Protein AF-A0AAD6D7C3-F1 (afdb_monomer)

Foldseek 3Di:
DPDVVVVVLVVQLVVLVVQLVVLVVVLVVVLVVLVVVLVVQVVVCVPDPVPDDPLSNLVSVVVNLVSLLVSLVSNQVSQVSSCVSPNDPPVPHSCNVCVVVNCVSVPVVSVCVSVCVVVVVVVVVVVVVVVVVVVPPD

Mean predicted aligned error: 12.52 Å

Sequence (138 aa):
MNGIEHIVRELGRQRARNAYYRDCYALFKLLQDLTEQTSHELQSIYTSDGSRPAYAVHRIVWKLQNQVSSLIEQACEAQATCEELCPVDRIFSAREVLEPIRRLYSDANTAALGRHAIRDKTDQVEARLIKASKSGRG

Structure (mmCIF, N/CA/C/O backbone):
data_AF-A0AAD6D7C3-F1
#
_entry.id   AF-A0AAD6D7C3-F1
#
loop_
_atom_site.group_PDB
_atom_site.id
_atom_site.type_symbol
_atom_site.label_atom_id
_atom_site.label_alt_id
_atom_site.label_comp_id
_atom_site.label_asym_id
_atom_site.label_entity_id
_atom_site.labe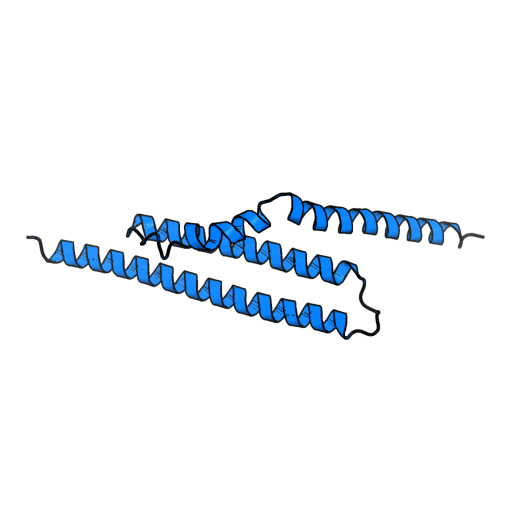l_seq_id
_atom_site.pdbx_PDB_ins_code
_atom_site.Cartn_x
_atom_site.Cartn_y
_atom_site.Cartn_z
_atom_site.occupancy
_atom_site.B_iso_or_equiv
_atom_site.auth_seq_id
_atom_site.auth_comp_id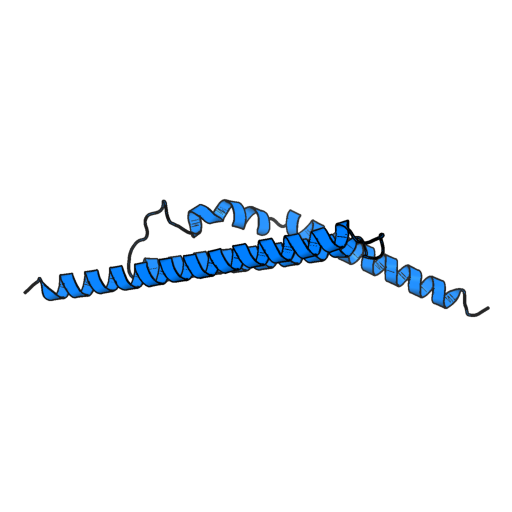
_atom_site.auth_asym_id
_atom_site.auth_atom_id
_atom_site.pdbx_PDB_model_num
ATOM 1 N N . MET A 1 1 ? -25.577 -3.955 37.994 1.00 53.00 1 MET A N 1
ATOM 2 C CA . MET A 1 1 ? -25.414 -4.402 36.591 1.00 53.00 1 MET A CA 1
ATOM 3 C C . MET A 1 1 ? -24.406 -3.464 35.954 1.00 53.00 1 MET A C 1
ATOM 5 O O . MET A 1 1 ? -24.713 -2.291 35.992 1.00 53.00 1 MET A O 1
ATOM 9 N N . ASN A 1 2 ? -23.200 -3.911 35.556 1.00 62.59 2 ASN A N 1
ATOM 10 C CA . ASN A 1 2 ? -22.211 -3.079 34.815 1.00 62.59 2 ASN A CA 1
ATOM 11 C C . ASN A 1 2 ? -20.939 -3.834 34.344 1.00 62.59 2 ASN A C 1
ATOM 13 O O . ASN A 1 2 ? -20.195 -3.311 33.523 1.00 62.59 2 ASN A O 1
ATOM 17 N N . GLY A 1 3 ? -20.660 -5.057 34.820 1.00 72.69 3 GLY A N 1
ATOM 18 C CA . GLY A 1 3 ? -19.446 -5.794 34.419 1.00 72.69 3 GLY A CA 1
ATOM 19 C C . GLY A 1 3 ? -19.509 -6.399 33.011 1.00 72.69 3 GLY A C 1
ATOM 20 O O . GLY A 1 3 ? -18.559 -6.290 32.244 1.00 72.69 3 GLY A O 1
ATOM 21 N N . ILE A 1 4 ? -20.646 -7.001 32.646 1.00 81.69 4 ILE A N 1
ATOM 22 C CA . ILE A 1 4 ? -20.797 -7.727 31.373 1.00 81.69 4 ILE A CA 1
ATOM 23 C C . ILE A 1 4 ? -20.796 -6.765 30.178 1.00 81.69 4 ILE A C 1
ATOM 25 O O . ILE A 1 4 ? -20.091 -7.008 29.207 1.00 81.69 4 ILE A O 1
ATOM 29 N N . GLU A 1 5 ? -21.512 -5.640 30.256 1.00 83.00 5 GLU A N 1
ATOM 30 C CA . GLU A 1 5 ? -21.525 -4.630 29.186 1.00 83.00 5 GLU A CA 1
ATOM 31 C C . GLU A 1 5 ? -20.136 -4.037 28.929 1.00 83.00 5 GLU A C 1
ATOM 33 O O . GLU A 1 5 ? -19.741 -3.839 27.779 1.00 83.00 5 GLU A O 1
ATOM 38 N N . HIS A 1 6 ? -19.369 -3.794 29.996 1.00 83.38 6 HIS A N 1
ATOM 39 C CA . HIS A 1 6 ? -17.993 -3.326 29.880 1.00 83.38 6 HIS A CA 1
ATOM 40 C C . HIS A 1 6 ? -17.100 -4.367 29.188 1.00 83.38 6 HIS A C 1
ATOM 42 O O . HIS A 1 6 ? -16.344 -4.018 28.282 1.00 83.38 6 HIS A O 1
ATOM 48 N N . ILE A 1 7 ? -17.223 -5.646 29.563 1.00 86.06 7 ILE A N 1
ATOM 49 C CA . ILE A 1 7 ? -16.485 -6.755 28.938 1.00 86.06 7 ILE A CA 1
ATOM 50 C C . ILE A 1 7 ? -16.839 -6.880 27.451 1.00 86.06 7 ILE A C 1
ATOM 52 O O . ILE A 1 7 ? -15.942 -6.975 26.617 1.00 86.06 7 ILE A O 1
ATOM 56 N N . VAL A 1 8 ? -18.126 -6.828 27.097 1.00 85.06 8 VAL A N 1
ATOM 57 C CA . VAL A 1 8 ? -18.585 -6.919 25.700 1.00 85.06 8 VAL A CA 1
ATOM 58 C C . VAL A 1 8 ? -18.059 -5.748 24.865 1.00 85.06 8 VAL A C 1
ATOM 60 O O . VAL A 1 8 ? -17.584 -5.958 23.748 1.00 85.06 8 VAL A O 1
ATOM 63 N N . ARG A 1 9 ? -18.072 -4.522 25.407 1.00 84.75 9 ARG A N 1
ATOM 64 C CA . ARG A 1 9 ? -17.497 -3.346 24.732 1.00 84.75 9 ARG A CA 1
ATOM 65 C C . ARG A 1 9 ? -15.987 -3.472 24.530 1.00 84.75 9 ARG A C 1
ATOM 67 O O . ARG A 1 9 ? -15.493 -3.123 23.461 1.00 84.75 9 ARG A O 1
ATOM 74 N N . GLU A 1 10 ? -15.256 -3.972 25.524 1.00 86.50 10 GLU A N 1
ATOM 75 C CA . GLU A 1 10 ? -13.806 -4.161 25.412 1.00 86.50 10 GLU A CA 1
ATOM 76 C C . GLU A 1 10 ? -13.443 -5.261 24.406 1.00 86.50 10 GLU A C 1
ATOM 78 O O . GLU A 1 10 ? -12.561 -5.059 23.575 1.00 86.50 10 GLU A O 1
ATOM 83 N N . LEU A 1 11 ? -14.184 -6.373 24.390 1.00 86.19 11 LEU A N 1
ATOM 84 C CA . LEU A 1 11 ? -14.035 -7.421 23.374 1.00 86.19 11 LEU A CA 1
ATOM 85 C C . LEU A 1 11 ? -14.282 -6.884 21.958 1.00 86.19 11 LEU A C 1
ATOM 87 O O . LEU A 1 11 ? -13.533 -7.213 21.038 1.00 86.19 11 LEU A O 1
ATOM 91 N N . GLY A 1 12 ? -15.297 -6.032 21.783 1.00 83.31 12 GLY A N 1
ATOM 92 C CA . GLY A 1 12 ? -15.570 -5.358 20.512 1.00 83.31 12 GLY A CA 1
ATOM 93 C C . GLY A 1 12 ? -14.393 -4.498 20.044 1.00 83.31 12 GLY A C 1
ATOM 94 O O . GLY A 1 12 ? -13.938 -4.646 18.908 1.00 83.31 12 GLY A O 1
ATOM 95 N N . ARG A 1 13 ? -13.834 -3.670 20.937 1.00 84.81 13 ARG A N 1
ATOM 96 C CA . ARG A 1 13 ? -12.653 -2.840 20.640 1.00 84.81 13 ARG A CA 1
ATOM 97 C C . ARG A 1 13 ? -11.425 -3.674 20.294 1.00 84.81 13 ARG A C 1
ATOM 99 O O . ARG A 1 13 ? -10.747 -3.378 19.313 1.00 84.81 13 ARG A O 1
ATOM 106 N N . GLN A 1 14 ? -11.141 -4.723 21.064 1.00 85.50 14 GLN A N 1
ATOM 107 C CA . GLN A 1 14 ? -10.006 -5.610 20.796 1.00 85.50 14 GLN A CA 1
ATOM 108 C C . GLN A 1 14 ? -10.149 -6.318 19.451 1.00 85.50 14 GLN A C 1
ATOM 110 O O . GLN A 1 14 ? -9.186 -6.400 18.692 1.00 85.50 14 GLN A O 1
ATOM 115 N N . ARG A 1 15 ? -11.357 -6.782 19.114 1.00 85.75 15 ARG A N 1
ATOM 116 C CA . ARG A 1 15 ? -11.627 -7.414 17.820 1.00 85.75 15 ARG A CA 1
ATOM 117 C C . ARG A 1 15 ? -11.425 -6.444 16.656 1.00 85.75 15 ARG A C 1
ATOM 119 O O . ARG A 1 15 ? -10.810 -6.839 15.670 1.00 85.75 15 ARG A O 1
ATOM 126 N N . ALA A 1 16 ? -11.887 -5.200 16.785 1.00 84.06 16 ALA A N 1
ATOM 127 C CA . ALA A 1 16 ? -11.682 -4.161 15.777 1.00 84.06 16 ALA A CA 1
ATOM 128 C C . ALA A 1 16 ? -10.190 -3.847 15.573 1.00 84.06 16 ALA A C 1
ATOM 130 O O . ALA A 1 16 ? -9.704 -3.886 14.446 1.00 84.06 16 ALA A O 1
ATOM 131 N N . ARG A 1 17 ? -9.432 -3.650 16.663 1.00 83.75 17 ARG A N 1
ATOM 132 C CA . ARG A 1 17 ? -7.974 -3.431 16.593 1.00 83.75 17 ARG A CA 1
ATOM 133 C C . ARG A 1 17 ? -7.239 -4.613 15.964 1.00 83.75 17 ARG A C 1
ATOM 135 O O . ARG A 1 17 ? -6.368 -4.416 15.126 1.00 83.75 17 ARG A O 1
ATOM 142 N N . ASN A 1 18 ? -7.592 -5.842 16.341 1.00 86.69 18 ASN A N 1
ATOM 143 C CA . ASN A 1 18 ? -6.973 -7.044 15.779 1.00 86.69 18 ASN A CA 1
ATOM 144 C C . ASN A 1 18 ? -7.245 -7.184 14.276 1.00 86.69 18 ASN A C 1
ATOM 146 O O . ASN A 1 18 ? -6.353 -7.607 13.543 1.00 86.69 18 ASN A O 1
ATOM 150 N N . ALA A 1 19 ? -8.450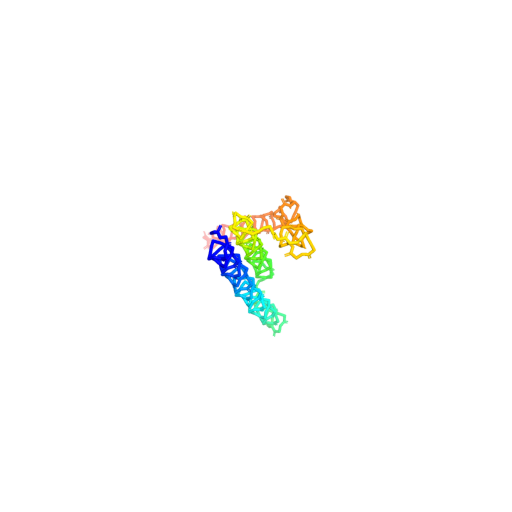 -6.830 13.819 1.00 84.81 19 ALA A N 1
ATOM 151 C CA . ALA A 1 19 ? -8.765 -6.781 12.394 1.00 84.81 19 ALA A CA 1
ATOM 152 C C . ALA A 1 19 ? -7.901 -5.729 11.681 1.00 84.81 19 ALA A C 1
ATOM 154 O O . ALA A 1 19 ? -7.187 -6.076 10.747 1.00 84.81 19 ALA A O 1
ATOM 155 N N . TYR A 1 20 ? -7.8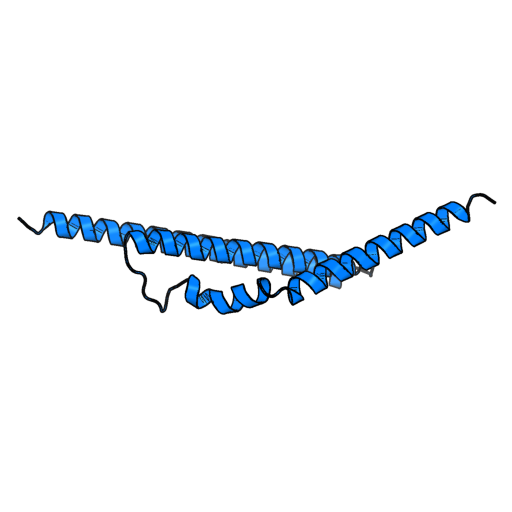49 -4.503 12.210 1.00 85.00 20 TYR A N 1
ATOM 156 C CA . TYR A 1 20 ? -7.014 -3.430 11.667 1.00 85.00 20 TYR A CA 1
ATOM 157 C C . TYR A 1 20 ? -5.539 -3.828 11.534 1.00 85.00 20 TYR A C 1
ATOM 159 O O . TYR A 1 20 ? -4.960 -3.706 10.459 1.00 85.00 20 TYR A O 1
ATOM 167 N N . TYR A 1 21 ? -4.923 -4.370 12.590 1.00 84.12 21 TYR A N 1
ATOM 168 C CA . TYR A 1 21 ? -3.519 -4.787 12.528 1.00 84.12 21 TYR A CA 1
ATOM 169 C C . TYR A 1 21 ? -3.278 -5.918 11.526 1.00 84.12 21 TYR A C 1
ATOM 171 O O . TYR A 1 21 ? -2.233 -5.947 10.875 1.00 84.12 21 TYR A O 1
ATOM 179 N N . ARG A 1 22 ? -4.237 -6.841 11.381 1.00 88.00 22 ARG A N 1
ATOM 180 C CA . ARG A 1 22 ? -4.166 -7.904 10.376 1.00 88.00 22 ARG A CA 1
ATOM 181 C C . ARG A 1 22 ? -4.214 -7.330 8.960 1.00 88.00 22 ARG A C 1
ATOM 183 O O . ARG A 1 22 ? -3.420 -7.758 8.123 1.00 88.00 22 ARG A O 1
ATOM 190 N N . ASP A 1 23 ? -5.091 -6.364 8.716 1.00 86.50 23 ASP A N 1
ATOM 191 C CA . ASP A 1 23 ? -5.211 -5.698 7.419 1.00 86.50 23 ASP A CA 1
ATOM 192 C C . ASP A 1 23 ? -3.941 -4.897 7.108 1.00 86.50 23 ASP A C 1
ATOM 194 O O . ASP A 1 23 ? -3.351 -5.067 6.042 1.00 86.50 23 ASP A O 1
ATOM 198 N N . CYS A 1 24 ? -3.421 -4.128 8.072 1.00 84.50 24 CYS A N 1
ATOM 199 C CA . CYS A 1 24 ? -2.139 -3.434 7.936 1.00 84.50 24 CYS A CA 1
ATOM 200 C C . CYS A 1 24 ? -0.986 -4.391 7.609 1.00 84.50 24 CYS A C 1
ATOM 202 O O . CYS A 1 24 ? -0.168 -4.093 6.738 1.00 84.50 24 CYS A O 1
ATOM 204 N N . TYR A 1 25 ? -0.916 -5.546 8.278 1.00 86.94 25 TYR A N 1
ATOM 205 C CA . TYR A 1 25 ? 0.109 -6.551 8.004 1.00 86.94 25 TYR A CA 1
ATOM 206 C C . TYR A 1 25 ? -0.006 -7.110 6.579 1.00 86.94 25 TYR A C 1
ATOM 208 O O . TYR A 1 25 ? 1.000 -7.211 5.875 1.00 86.94 25 TYR A O 1
ATOM 216 N N . ALA A 1 26 ? -1.221 -7.437 6.131 1.00 87.75 26 ALA A N 1
ATOM 217 C CA . ALA A 1 26 ? -1.457 -7.932 4.777 1.00 87.75 26 ALA A CA 1
ATOM 218 C C . ALA A 1 26 ? -1.061 -6.894 3.712 1.00 87.75 26 ALA A C 1
ATOM 220 O O . ALA A 1 26 ? -0.388 -7.234 2.737 1.00 87.75 26 ALA A O 1
ATOM 221 N N . LEU A 1 27 ? -1.411 -5.623 3.929 1.00 87.31 27 LEU A N 1
ATOM 222 C CA . LEU A 1 27 ? -1.049 -4.520 3.037 1.00 87.31 27 LEU A CA 1
ATOM 223 C C . LEU A 1 27 ? 0.468 -4.293 2.998 1.00 87.31 27 LEU A C 1
ATOM 225 O O . LEU A 1 27 ? 1.032 -4.115 1.918 1.00 87.31 27 LEU A O 1
ATOM 229 N N . PHE A 1 28 ? 1.147 -4.354 4.148 1.00 85.38 28 PHE A N 1
ATOM 230 C CA . PHE A 1 28 ? 2.606 -4.244 4.210 1.00 85.38 28 PHE A CA 1
ATOM 231 C C . PHE A 1 28 ? 3.293 -5.391 3.467 1.00 85.38 28 PHE A C 1
ATOM 233 O O . PHE A 1 28 ? 4.242 -5.164 2.716 1.00 85.38 28 PHE A O 1
ATOM 240 N N . LYS A 1 29 ? 2.788 -6.619 3.627 1.00 88.44 29 LYS A N 1
ATOM 241 C CA . LYS A 1 29 ? 3.314 -7.777 2.906 1.00 88.44 29 LYS A CA 1
ATOM 242 C C . LYS A 1 29 ? 3.157 -7.610 1.393 1.00 88.44 29 LYS A C 1
ATOM 244 O O . LYS A 1 29 ? 4.118 -7.819 0.660 1.00 88.44 29 LYS A O 1
ATOM 249 N N . LEU A 1 30 ? 1.993 -7.148 0.937 1.00 89.69 30 LEU A N 1
ATOM 250 C CA . LEU A 1 30 ? 1.764 -6.876 -0.480 1.00 89.69 30 LEU A CA 1
ATOM 251 C C . LEU A 1 30 ? 2.698 -5.775 -1.011 1.00 89.69 30 LEU A C 1
ATOM 253 O O . LEU A 1 30 ? 3.249 -5.912 -2.099 1.00 89.69 30 LEU A O 1
ATOM 257 N N . LEU A 1 31 ? 2.936 -4.711 -0.238 1.00 87.56 31 LEU A N 1
ATOM 258 C CA . LEU A 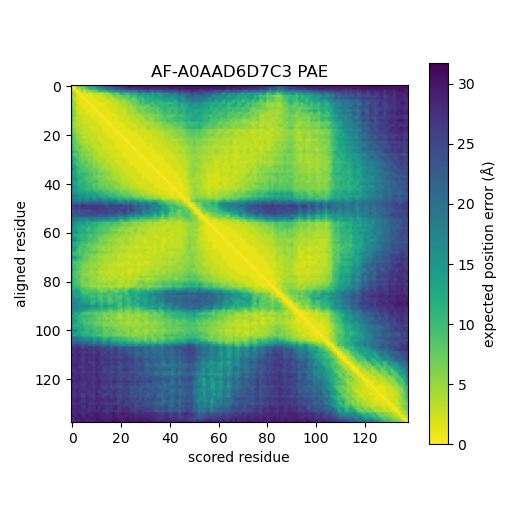1 31 ? 3.895 -3.664 -0.602 1.00 87.56 31 LEU A CA 1
ATOM 259 C C . LEU A 1 31 ? 5.324 -4.210 -0.743 1.00 87.56 31 LEU A C 1
ATOM 261 O O . LEU A 1 31 ? 6.036 -3.843 -1.683 1.00 87.56 31 LEU A O 1
ATOM 265 N N . GLN A 1 32 ? 5.740 -5.085 0.175 1.00 89.31 32 GLN A N 1
ATOM 266 C CA . GLN A 1 32 ? 7.046 -5.737 0.127 1.00 89.31 32 GLN A CA 1
ATOM 267 C C . GLN A 1 32 ? 7.194 -6.575 -1.149 1.00 89.31 32 GLN A C 1
ATOM 269 O O . GLN A 1 32 ? 8.157 -6.383 -1.892 1.00 89.31 32 GLN A O 1
ATOM 274 N N . ASP A 1 33 ? 6.210 -7.429 -1.439 1.00 91.88 33 ASP A N 1
ATOM 275 C CA . ASP A 1 33 ? 6.226 -8.320 -2.602 1.00 91.88 33 ASP A CA 1
ATOM 276 C C . ASP A 1 33 ? 6.233 -7.522 -3.922 1.00 91.88 33 ASP A C 1
ATOM 278 O O . ASP A 1 33 ? 6.977 -7.837 -4.853 1.00 91.88 33 ASP A O 1
ATOM 282 N N . LEU A 1 34 ? 5.469 -6.424 -3.997 1.00 90.06 34 LEU A N 1
ATOM 283 C CA . LEU A 1 34 ? 5.461 -5.526 -5.159 1.00 90.06 34 LEU A CA 1
ATOM 284 C C . LEU A 1 34 ? 6.794 -4.807 -5.369 1.00 90.06 34 LEU A C 1
ATOM 286 O O . LEU A 1 34 ? 7.222 -4.612 -6.511 1.00 90.06 34 LEU A O 1
ATOM 290 N N . THR A 1 35 ? 7.441 -4.395 -4.281 1.00 88.19 35 THR A N 1
ATOM 291 C CA . THR A 1 35 ? 8.745 -3.727 -4.336 1.00 88.19 35 THR A CA 1
ATOM 292 C C . THR A 1 35 ? 9.818 -4.696 -4.825 1.00 88.19 35 THR A C 1
ATOM 294 O O . THR A 1 35 ? 10.608 -4.346 -5.703 1.00 88.19 35 THR A O 1
ATOM 297 N N . GLU A 1 36 ? 9.808 -5.929 -4.317 1.00 91.44 36 GLU A N 1
ATOM 298 C CA . GLU A 1 36 ? 10.712 -6.997 -4.744 1.00 91.44 36 GLU A CA 1
ATOM 299 C C . GLU A 1 36 ? 10.506 -7.344 -6.224 1.00 91.44 36 GLU A C 1
ATOM 301 O O . GLU A 1 36 ? 11.459 -7.313 -7.008 1.00 91.44 36 GLU A O 1
ATOM 306 N N . GLN A 1 37 ? 9.255 -7.555 -6.647 1.00 91.56 37 GLN A N 1
ATOM 307 C CA . GLN A 1 37 ? 8.925 -7.797 -8.050 1.00 91.56 37 GLN A CA 1
ATOM 308 C C . GLN A 1 37 ? 9.401 -6.649 -8.950 1.00 91.56 37 GLN A C 1
ATOM 310 O O . GLN A 1 37 ? 10.039 -6.884 -9.977 1.00 91.56 37 GLN A O 1
ATOM 315 N N . THR A 1 38 ? 9.117 -5.402 -8.568 1.00 89.19 38 THR A N 1
ATOM 316 C CA . THR A 1 38 ? 9.511 -4.226 -9.354 1.00 89.19 38 THR A CA 1
ATOM 317 C C . THR A 1 38 ? 11.028 -4.116 -9.466 1.00 89.19 38 THR A C 1
ATOM 319 O O . THR A 1 38 ? 11.547 -3.839 -10.548 1.00 89.19 38 THR A O 1
ATOM 322 N N . SER A 1 39 ? 11.749 -4.383 -8.377 1.00 89.88 39 SER A N 1
ATOM 323 C CA . SER A 1 39 ? 13.212 -4.414 -8.367 1.00 89.88 39 SER A CA 1
ATOM 324 C C . SER A 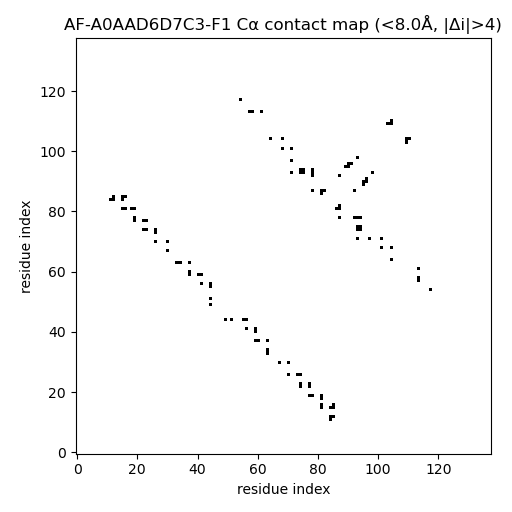1 39 ? 13.757 -5.446 -9.358 1.00 89.88 39 SER A C 1
ATOM 326 O O . SER A 1 39 ? 14.587 -5.109 -10.203 1.00 89.88 39 SER A O 1
ATOM 328 N N . HIS A 1 40 ? 13.226 -6.674 -9.344 1.00 90.44 40 HIS A N 1
ATOM 329 C CA . HIS A 1 40 ? 13.613 -7.715 -10.298 1.00 90.44 40 HIS A CA 1
ATOM 330 C C . HIS A 1 40 ? 13.306 -7.339 -11.753 1.00 90.44 40 HIS A C 1
ATOM 332 O O . HIS A 1 40 ? 14.137 -7.559 -12.638 1.00 90.44 40 HIS A O 1
ATOM 338 N N . GLU A 1 41 ? 12.138 -6.750 -12.020 1.00 87.62 41 GLU A N 1
ATOM 339 C CA . GLU A 1 41 ? 11.765 -6.308 -13.366 1.00 87.62 41 GLU A CA 1
ATOM 340 C C . GLU A 1 41 ? 12.702 -5.202 -13.884 1.00 87.62 41 GLU A C 1
ATOM 342 O O . GLU A 1 41 ? 13.118 -5.239 -15.047 1.00 87.62 41 GLU A O 1
ATOM 347 N N . LEU A 1 42 ? 13.081 -4.249 -13.025 1.00 86.25 42 LEU A N 1
ATOM 348 C CA . LEU A 1 42 ? 14.034 -3.186 -13.354 1.00 86.25 42 LEU A CA 1
ATOM 349 C C . LEU A 1 42 ? 15.453 -3.728 -13.549 1.00 86.25 42 LEU A C 1
ATOM 351 O O . LEU A 1 42 ? 16.120 -3.358 -14.516 1.00 86.25 42 LEU A O 1
ATOM 355 N N . GLN A 1 43 ? 15.897 -4.643 -12.688 1.00 87.75 43 GLN A N 1
ATOM 356 C CA . GLN A 1 43 ? 17.200 -5.290 -12.813 1.00 87.75 43 GLN A CA 1
ATOM 357 C C . GLN A 1 43 ? 17.296 -6.084 -14.119 1.00 87.75 43 GLN A C 1
ATOM 359 O O . GLN A 1 43 ? 18.291 -5.966 -14.826 1.00 87.75 43 GLN A O 1
ATOM 364 N N . SER A 1 44 ? 16.239 -6.814 -14.493 1.00 86.06 44 SER A N 1
ATOM 365 C CA . SER A 1 44 ? 16.162 -7.537 -15.769 1.00 86.06 44 SER A CA 1
ATOM 366 C C . SER A 1 44 ? 16.255 -6.615 -16.988 1.00 86.06 44 SER A C 1
ATOM 368 O O . SER A 1 44 ? 16.756 -7.034 -18.030 1.00 86.06 44 SER A O 1
ATOM 370 N N . ILE A 1 45 ? 15.763 -5.376 -16.893 1.00 83.88 45 ILE A N 1
ATOM 371 C CA . ILE A 1 45 ? 15.952 -4.384 -17.958 1.00 83.88 45 ILE A CA 1
ATOM 372 C C . ILE A 1 45 ? 17.404 -3.927 -17.997 1.00 83.88 45 ILE A C 1
ATOM 374 O O . ILE A 1 45 ? 17.995 -3.902 -19.074 1.00 83.88 45 ILE A O 1
ATOM 378 N N . TYR A 1 46 ? 17.969 -3.593 -16.839 1.00 81.31 46 TYR A N 1
ATOM 379 C CA . TYR A 1 46 ? 19.339 -3.102 -16.731 1.00 81.31 46 TYR A CA 1
ATOM 380 C C . TYR A 1 46 ? 20.373 -4.116 -17.240 1.00 81.31 46 TYR A C 1
ATOM 382 O O . TYR A 1 46 ? 21.343 -3.727 -17.879 1.00 81.31 46 TYR A O 1
ATOM 390 N N . THR A 1 47 ? 20.155 -5.410 -16.994 1.00 83.00 47 THR A N 1
ATOM 391 C CA . THR A 1 47 ? 21.058 -6.488 -17.426 1.00 83.00 47 THR A CA 1
ATOM 392 C C . THR A 1 47 ? 20.779 -7.010 -18.834 1.00 83.00 47 THR A C 1
ATOM 394 O O . THR A 1 47 ? 21.512 -7.872 -19.311 1.00 83.00 47 THR A O 1
ATOM 397 N N . SER A 1 48 ? 19.735 -6.526 -19.512 1.00 78.38 48 SER A N 1
ATOM 398 C CA . SER A 1 48 ? 19.485 -6.890 -20.910 1.00 78.38 48 SER A CA 1
ATOM 399 C C . SER A 1 48 ? 20.429 -6.125 -21.843 1.00 78.38 48 SER A C 1
ATOM 401 O O . SER A 1 48 ? 20.682 -4.947 -21.607 1.00 78.38 48 SER A O 1
ATOM 403 N N . ASP A 1 49 ? 20.895 -6.761 -22.927 1.00 68.00 49 ASP A N 1
ATOM 404 C CA . ASP A 1 49 ? 21.814 -6.197 -23.944 1.00 68.00 49 ASP A CA 1
ATOM 405 C C . ASP A 1 49 ? 21.196 -5.053 -24.792 1.00 68.00 49 ASP A C 1
ATOM 407 O O . ASP A 1 49 ? 21.375 -4.965 -26.004 1.00 68.00 49 ASP A O 1
ATOM 411 N N . GLY A 1 50 ? 20.389 -4.175 -24.191 1.00 64.38 50 GLY A N 1
ATOM 412 C CA . GLY A 1 50 ? 19.716 -3.066 -24.869 1.00 64.38 50 GLY A CA 1
ATOM 413 C C . GLY A 1 50 ? 18.487 -3.471 -25.690 1.00 64.38 50 GLY A C 1
ATOM 414 O O . GLY A 1 50 ? 17.912 -2.625 -26.373 1.00 64.38 50 GLY A O 1
ATOM 415 N N . SER A 1 51 ? 18.041 -4.733 -25.618 1.00 64.75 51 SER A N 1
ATOM 416 C CA . SER A 1 51 ? 16.864 -5.211 -26.367 1.00 64.75 51 SER A CA 1
ATOM 417 C C . SER A 1 51 ? 15.534 -4.709 -25.801 1.00 64.75 51 SER A C 1
ATOM 419 O O . SER A 1 51 ? 14.517 -4.715 -26.501 1.00 64.75 51 SER A O 1
ATOM 421 N N . ARG A 1 52 ? 15.516 -4.261 -24.537 1.00 66.50 52 ARG A N 1
ATOM 422 C CA . ARG A 1 52 ? 14.302 -3.750 -23.904 1.00 66.50 52 ARG A CA 1
ATOM 423 C C . ARG A 1 52 ? 14.144 -2.244 -24.133 1.00 66.50 52 ARG A C 1
ATOM 425 O O . ARG A 1 52 ? 15.047 -1.469 -23.832 1.00 66.50 52 ARG A O 1
ATOM 432 N N . PRO A 1 53 ? 12.973 -1.803 -24.617 1.00 67.06 53 PRO A N 1
ATOM 433 C CA . PRO A 1 53 ? 12.735 -0.397 -24.886 1.00 67.06 53 PRO A CA 1
ATOM 434 C C . PRO A 1 53 ? 12.825 0.468 -23.623 1.00 67.06 53 PRO A C 1
ATOM 436 O O . PRO A 1 53 ? 12.293 0.102 -22.576 1.00 67.06 53 PRO A O 1
ATOM 439 N N . ALA A 1 54 ? 13.356 1.687 -23.754 1.00 67.94 54 ALA A N 1
ATOM 440 C CA . ALA A 1 54 ? 13.436 2.671 -22.666 1.00 67.94 54 ALA A CA 1
ATOM 441 C C . ALA A 1 54 ? 12.076 2.999 -22.000 1.00 67.94 54 ALA A C 1
ATOM 443 O O . ALA A 1 54 ? 12.038 3.442 -20.856 1.00 67.94 54 ALA A O 1
ATOM 444 N N . TYR A 1 55 ? 10.942 2.766 -22.678 1.00 73.25 55 TYR A N 1
ATOM 445 C CA . TYR A 1 55 ? 9.608 2.944 -22.085 1.00 73.25 55 TYR A CA 1
ATOM 446 C C . TYR A 1 55 ? 9.237 1.852 -21.066 1.00 73.25 55 TYR A C 1
ATOM 448 O O . TYR A 1 55 ? 8.295 2.032 -20.295 1.00 73.25 55 TYR A O 1
ATOM 456 N N . ALA A 1 56 ? 9.957 0.725 -21.040 1.00 79.19 56 ALA A N 1
ATOM 457 C CA . ALA A 1 56 ? 9.691 -0.374 -20.118 1.00 79.19 56 ALA A CA 1
ATOM 458 C C . ALA A 1 56 ? 9.894 0.058 -18.658 1.00 79.19 56 ALA A C 1
ATOM 460 O O . ALA A 1 56 ? 9.048 -0.246 -17.822 1.00 79.19 56 ALA A O 1
ATOM 461 N N . VAL A 1 57 ? 10.940 0.846 -18.380 1.00 81.19 57 VAL A N 1
ATOM 462 C CA . VAL A 1 57 ? 11.210 1.411 -17.045 1.00 81.19 57 VAL A CA 1
ATOM 463 C C . VAL A 1 57 ? 10.069 2.325 -16.606 1.00 81.19 57 VAL A C 1
ATOM 465 O O . VAL A 1 57 ? 9.510 2.132 -15.531 1.00 81.19 57 VAL A O 1
ATOM 468 N N . HIS A 1 58 ? 9.658 3.266 -17.462 1.00 81.62 58 HIS A N 1
ATOM 469 C CA . HIS A 1 58 ? 8.548 4.174 -17.154 1.00 81.62 58 HIS A CA 1
ATOM 470 C C . HIS A 1 58 ? 7.245 3.422 -16.870 1.00 81.62 58 HIS A C 1
ATOM 472 O O . HIS A 1 58 ? 6.535 3.769 -15.932 1.00 81.62 58 HIS A O 1
ATOM 478 N N . ARG A 1 59 ? 6.943 2.371 -17.641 1.00 83.25 59 ARG A N 1
ATOM 479 C CA . ARG A 1 59 ? 5.740 1.554 -17.437 1.00 83.25 59 ARG A CA 1
ATOM 480 C C . ARG A 1 59 ? 5.772 0.797 -16.108 1.00 83.25 59 ARG A C 1
ATOM 482 O O . ARG A 1 59 ? 4.747 0.728 -15.438 1.00 83.25 59 ARG A O 1
ATOM 489 N N . ILE A 1 60 ? 6.922 0.235 -15.740 1.00 84.94 60 ILE A N 1
ATOM 490 C CA . ILE A 1 60 ? 7.100 -0.500 -14.479 1.00 84.94 60 ILE A CA 1
ATOM 491 C C . ILE A 1 60 ? 6.972 0.447 -13.288 1.00 84.94 60 ILE A C 1
ATOM 493 O O . ILE A 1 60 ? 6.198 0.175 -12.375 1.00 84.94 60 ILE A O 1
ATOM 497 N N . VAL A 1 61 ? 7.660 1.590 -13.332 1.00 83.44 61 VAL A N 1
ATOM 498 C CA . VAL A 1 61 ? 7.568 2.609 -12.280 1.00 83.44 61 VAL A CA 1
ATOM 499 C C . VAL A 1 61 ? 6.129 3.103 -12.152 1.00 83.44 61 VAL A C 1
ATOM 501 O O . VAL A 1 61 ? 5.591 3.103 -11.054 1.00 83.44 61 VAL A O 1
ATOM 504 N N . TRP A 1 62 ? 5.463 3.433 -13.261 1.00 83.88 62 TRP A N 1
ATOM 505 C CA . TRP A 1 62 ? 4.062 3.864 -13.242 1.00 83.88 62 TRP A CA 1
ATOM 506 C C . TRP A 1 62 ? 3.122 2.808 -12.642 1.00 83.88 62 TRP A C 1
ATOM 508 O O . TRP A 1 62 ? 2.237 3.134 -11.852 1.00 83.88 62 TRP A O 1
ATOM 518 N N . LYS A 1 63 ? 3.330 1.528 -12.975 1.00 85.44 63 LYS A N 1
ATOM 519 C CA . LYS A 1 63 ? 2.562 0.418 -12.401 1.00 85.44 63 LYS A CA 1
ATOM 520 C C . LYS A 1 63 ? 2.754 0.339 -10.883 1.00 85.44 63 LYS A C 1
ATOM 522 O O . LYS A 1 63 ? 1.754 0.286 -10.171 1.00 85.44 63 LYS A O 1
ATOM 527 N N . LEU A 1 64 ? 3.999 0.391 -10.401 1.00 85.62 64 LEU A N 1
ATOM 528 C CA . LEU A 1 64 ? 4.297 0.383 -8.967 1.00 85.62 64 LEU A CA 1
ATOM 529 C C . LEU A 1 64 ? 3.624 1.564 -8.259 1.00 85.62 64 LEU A C 1
ATOM 531 O O . LEU A 1 64 ? 2.972 1.367 -7.240 1.00 85.62 64 LEU A O 1
ATOM 535 N N . GLN A 1 65 ? 3.723 2.771 -8.822 1.00 85.44 65 GLN A N 1
ATOM 536 C CA . GLN A 1 65 ? 3.113 3.974 -8.248 1.00 85.44 65 GLN A CA 1
ATOM 537 C C . GLN A 1 65 ? 1.603 3.808 -8.044 1.00 85.44 65 GLN A C 1
ATOM 539 O O . GLN A 1 65 ? 1.112 4.025 -6.940 1.00 85.44 65 GLN A O 1
ATOM 544 N N . ASN A 1 66 ? 0.876 3.338 -9.062 1.00 85.44 66 ASN A N 1
ATOM 545 C CA . ASN A 1 66 ? -0.568 3.107 -8.944 1.00 85.44 66 ASN A CA 1
ATOM 546 C C . ASN A 1 66 ? -0.916 2.061 -7.879 1.00 85.44 66 ASN A C 1
ATOM 548 O O . ASN A 1 66 ? -1.903 2.211 -7.159 1.00 85.44 66 ASN A O 1
ATOM 552 N N . GLN A 1 67 ? -0.124 0.991 -7.783 1.00 87.25 67 GLN A N 1
ATOM 553 C CA . GLN A 1 67 ? -0.358 -0.055 -6.789 1.00 87.25 67 GLN A CA 1
ATOM 554 C C . GLN A 1 67 ? -0.097 0.460 -5.370 1.00 87.25 67 GLN A C 1
ATOM 556 O O . GLN A 1 67 ? -0.904 0.206 -4.480 1.00 87.25 67 GLN A O 1
ATOM 561 N N . VAL A 1 68 ? 0.964 1.247 -5.171 1.00 86.81 68 VAL A N 1
ATOM 562 C CA . VAL A 1 68 ? 1.246 1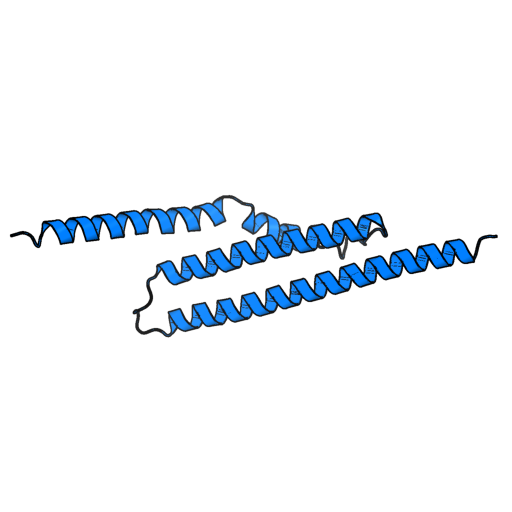.916 -3.892 1.00 86.81 68 VAL A CA 1
ATOM 563 C C . VAL A 1 68 ? 0.113 2.872 -3.517 1.00 86.81 68 VAL A C 1
ATOM 565 O O . VAL A 1 68 ? -0.362 2.824 -2.386 1.00 86.81 68 VAL A O 1
ATOM 568 N N . SER A 1 69 ? -0.382 3.688 -4.451 1.00 86.19 69 SER A N 1
ATOM 569 C CA . SER A 1 69 ? -1.535 4.563 -4.199 1.00 86.19 69 SER A CA 1
ATOM 570 C C . SER A 1 69 ? -2.778 3.780 -3.774 1.00 86.19 69 SER A C 1
ATOM 572 O O . SER A 1 69 ? -3.439 4.160 -2.813 1.00 86.19 69 SER A O 1
ATOM 574 N N . SER A 1 70 ? -3.075 2.662 -4.444 1.00 87.81 70 SER A N 1
ATOM 575 C CA . SER A 1 70 ? -4.212 1.810 -4.080 1.00 87.81 70 SER A CA 1
ATOM 576 C C . SER A 1 70 ? -4.064 1.205 -2.680 1.00 87.81 70 SER A C 1
ATOM 578 O O . SER A 1 70 ? -5.030 1.182 -1.922 1.00 87.81 70 SER A O 1
ATOM 580 N N . LEU A 1 71 ? -2.860 0.757 -2.315 1.00 88.31 71 LEU A N 1
ATOM 581 C CA . LEU A 1 71 ? -2.570 0.223 -0.982 1.00 88.31 71 LEU A CA 1
ATOM 582 C C . LEU A 1 71 ? -2.732 1.271 0.120 1.00 88.31 71 LEU A C 1
ATOM 584 O O . LEU A 1 71 ? -3.228 0.954 1.198 1.00 88.31 71 LEU A O 1
ATOM 588 N N . ILE A 1 72 ? -2.333 2.515 -0.151 1.00 86.81 72 ILE A N 1
ATOM 589 C CA . ILE A 1 72 ? -2.490 3.624 0.795 1.00 86.81 72 ILE A CA 1
ATOM 590 C C . ILE A 1 72 ? -3.971 3.895 1.066 1.00 86.81 72 ILE A C 1
ATOM 592 O O . ILE A 1 72 ? -4.356 4.024 2.227 1.00 86.81 72 ILE A O 1
ATOM 596 N N . GLU A 1 73 ? -4.806 3.938 0.026 1.00 88.38 73 GLU A N 1
ATOM 597 C CA . GLU A 1 73 ? -6.249 4.148 0.197 1.00 88.38 73 GLU A CA 1
ATOM 598 C C . GLU A 1 73 ? -6.896 2.987 0.975 1.00 88.38 73 GLU A C 1
ATOM 600 O O . GLU A 1 73 ? -7.639 3.233 1.923 1.00 88.38 73 GLU A O 1
ATOM 605 N N . GLN A 1 74 ? -6.519 1.734 0.689 1.00 88.75 74 GLN A N 1
ATOM 606 C CA . GLN A 1 74 ? -6.980 0.568 1.461 1.00 88.75 74 GLN A CA 1
ATOM 607 C C . GLN A 1 74 ? -6.570 0.644 2.941 1.00 88.75 74 GLN A C 1
ATOM 609 O O . GLN A 1 74 ? -7.366 0.332 3.824 1.00 88.75 74 GLN A O 1
ATOM 614 N N . ALA A 1 75 ? -5.348 1.099 3.238 1.00 86.75 75 ALA A N 1
ATOM 615 C CA . ALA A 1 75 ? -4.898 1.293 4.617 1.00 86.75 75 ALA A CA 1
ATOM 616 C C . ALA A 1 75 ? -5.706 2.390 5.333 1.00 86.75 75 ALA A C 1
ATOM 618 O O . ALA A 1 75 ? -6.069 2.243 6.502 1.00 86.75 75 ALA A O 1
ATOM 619 N N . CYS A 1 76 ? -6.021 3.479 4.625 1.00 85.75 76 CYS A N 1
ATOM 620 C CA . CYS A 1 76 ? -6.845 4.566 5.149 1.00 85.75 76 CYS A CA 1
ATOM 621 C C . CYS A 1 76 ? -8.294 4.128 5.412 1.00 85.75 76 CYS A C 1
ATOM 623 O O . CYS A 1 76 ? -8.903 4.601 6.375 1.00 85.75 76 CYS A O 1
ATOM 625 N N . GLU A 1 77 ? -8.844 3.244 4.579 1.00 88.38 77 GLU A N 1
ATOM 626 C CA . GLU A 1 77 ? -10.188 2.674 4.727 1.00 88.38 77 GLU A CA 1
ATOM 627 C C . GLU A 1 77 ? -10.263 1.668 5.885 1.00 88.38 77 GLU A C 1
ATOM 629 O O . GLU A 1 77 ? -11.172 1.744 6.718 1.00 88.38 77 GLU A O 1
ATOM 634 N N . ALA A 1 78 ? -9.265 0.788 6.011 1.00 85.88 78 ALA A N 1
ATOM 635 C CA . ALA A 1 78 ? -9.155 -0.138 7.138 1.00 85.88 78 ALA A CA 1
ATOM 636 C C . ALA A 1 78 ? -9.074 0.615 8.475 1.00 85.88 78 ALA A C 1
ATOM 638 O O . ALA A 1 78 ? -9.729 0.246 9.453 1.00 85.88 78 ALA A O 1
ATOM 639 N N . GLN A 1 79 ? -8.324 1.722 8.512 1.00 84.75 79 GLN A N 1
ATOM 640 C CA . GLN A 1 79 ? -8.289 2.589 9.685 1.00 84.75 79 GLN A CA 1
ATOM 641 C C . GLN A 1 79 ? -9.650 3.229 9.971 1.00 84.75 79 GLN A C 1
ATOM 643 O O . GLN A 1 79 ? -10.086 3.211 11.119 1.00 84.75 79 GLN A O 1
ATOM 648 N N . ALA A 1 80 ? -10.322 3.778 8.955 1.00 85.25 80 ALA A N 1
ATOM 649 C CA . ALA A 1 80 ? -11.634 4.406 9.116 1.00 85.25 80 ALA A CA 1
ATOM 650 C C . ALA A 1 80 ? -12.643 3.438 9.749 1.00 85.25 80 ALA A C 1
ATOM 652 O O . ALA A 1 80 ? -13.318 3.779 10.716 1.00 85.25 80 ALA A O 1
ATOM 653 N N . THR A 1 81 ? -12.662 2.202 9.247 1.00 83.69 81 THR A N 1
ATOM 654 C CA . THR A 1 81 ? -13.513 1.119 9.752 1.00 83.69 81 THR A CA 1
ATOM 655 C C . THR A 1 81 ? -13.175 0.769 11.204 1.00 83.69 81 THR A C 1
ATOM 657 O O . THR A 1 81 ? -14.060 0.511 12.018 1.00 83.69 81 THR A O 1
ATOM 660 N N . CYS A 1 82 ? -11.889 0.786 11.570 1.00 82.19 82 CYS A N 1
ATOM 661 C CA . CYS A 1 82 ? -11.474 0.582 12.957 1.00 82.19 82 CYS A CA 1
ATOM 662 C C . CYS A 1 82 ? -11.942 1.725 13.871 1.00 82.19 82 CYS A C 1
ATOM 664 O O . CYS A 1 82 ? -12.408 1.457 14.981 1.00 82.19 82 CYS A O 1
ATOM 666 N N . GLU A 1 83 ? -11.843 2.975 13.411 1.00 83.81 83 GLU A N 1
ATOM 667 C CA . GLU A 1 83 ? -12.208 4.184 14.163 1.00 83.81 83 GLU A CA 1
ATOM 668 C C . GLU A 1 83 ? -13.699 4.247 14.526 1.00 83.81 83 GLU A C 1
ATOM 670 O O . GLU A 1 83 ? -14.033 4.783 15.584 1.00 83.81 83 GLU A O 1
ATOM 675 N N . GLU A 1 84 ? -14.584 3.636 13.729 1.00 81.06 84 GLU A N 1
ATOM 676 C CA . GLU A 1 84 ? -16.018 3.504 14.048 1.00 81.06 84 GLU A CA 1
ATOM 677 C C . GLU A 1 84 ? -16.272 2.731 15.352 1.00 81.06 84 GLU A C 1
ATOM 679 O O . GLU A 1 84 ? -17.252 2.977 16.057 1.00 81.06 84 GLU A O 1
ATOM 684 N N . LEU A 1 85 ? -15.385 1.791 15.687 1.00 74.62 85 LEU A N 1
ATOM 685 C CA . LEU A 1 85 ? -15.538 0.883 16.826 1.00 74.62 85 LEU A CA 1
ATOM 686 C C . LEU A 1 85 ? -14.561 1.194 17.962 1.00 74.62 85 LEU A C 1
ATOM 688 O O . LEU A 1 85 ? -14.846 0.920 19.133 1.00 74.62 85 LEU A O 1
ATOM 692 N N . CYS A 1 86 ? -13.395 1.741 17.634 1.00 72.12 86 CYS A N 1
ATOM 693 C CA . CYS A 1 86 ? -12.373 2.122 18.587 1.00 72.12 86 CYS A CA 1
ATOM 694 C C . CYS A 1 86 ? -11.531 3.273 18.028 1.00 72.12 86 CYS A C 1
ATOM 696 O O . CYS A 1 86 ? -10.890 3.079 16.997 1.00 72.12 86 CYS A O 1
ATOM 698 N N . PRO A 1 87 ? -11.406 4.412 18.733 1.00 71.38 87 PRO A N 1
ATOM 699 C CA . PRO A 1 87 ? -10.458 5.440 18.327 1.00 71.38 87 PRO A CA 1
ATOM 700 C C . PRO A 1 87 ? -9.047 4.842 18.253 1.00 71.38 87 PRO A C 1
ATOM 702 O O . PRO A 1 87 ? -8.616 4.126 19.165 1.00 71.38 87 PRO A O 1
ATOM 705 N N . VAL A 1 88 ? -8.362 5.106 17.143 1.00 66.50 88 VAL A N 1
ATOM 706 C CA . VAL A 1 88 ? -6.970 4.712 16.916 1.00 66.50 88 VAL A CA 1
ATOM 707 C C . VAL A 1 88 ? -6.083 5.880 17.336 1.00 66.50 88 VAL A C 1
ATOM 709 O O . VAL A 1 88 ? -6.384 7.038 17.045 1.00 66.50 88 VAL A O 1
ATOM 712 N N . ASP A 1 89 ? -4.995 5.590 18.046 1.00 70.19 89 ASP A N 1
ATOM 713 C CA . ASP A 1 89 ? -4.020 6.618 18.403 1.00 70.19 89 ASP A CA 1
ATOM 714 C C . ASP A 1 89 ? -3.427 7.246 17.140 1.00 70.19 89 ASP A C 1
ATOM 716 O O . ASP A 1 89 ? -2.987 6.541 16.229 1.00 70.19 89 ASP A O 1
ATOM 720 N N . ARG A 1 90 ? -3.353 8.582 17.108 1.00 66.94 90 ARG A N 1
ATOM 721 C CA . ARG A 1 90 ? -2.871 9.335 15.934 1.00 66.94 90 ARG A CA 1
ATOM 722 C C . ARG A 1 90 ? -1.471 8.919 15.480 1.00 66.94 90 ARG A C 1
ATOM 724 O O . ARG A 1 90 ? -1.157 9.026 14.304 1.00 66.94 90 ARG A O 1
ATOM 731 N N . ILE A 1 91 ? -0.650 8.416 16.397 1.00 67.06 91 ILE A N 1
ATOM 732 C CA . ILE A 1 91 ? 0.729 7.980 16.140 1.00 67.06 91 ILE A CA 1
ATOM 733 C C . ILE A 1 91 ? 0.771 6.703 15.273 1.00 67.06 91 ILE A C 1
ATOM 735 O O . ILE A 1 91 ? 1.754 6.455 14.583 1.00 67.06 91 ILE A O 1
ATOM 739 N N . PHE A 1 92 ? -0.310 5.914 15.267 1.00 66.88 92 PHE A N 1
ATOM 740 C CA . PHE A 1 92 ? -0.455 4.676 14.486 1.00 66.88 92 PHE A CA 1
ATOM 741 C C . PHE A 1 92 ? -1.504 4.797 13.371 1.00 66.88 92 PHE A C 1
ATOM 743 O O . PHE A 1 92 ? -1.943 3.795 12.799 1.00 66.88 92 PHE A O 1
ATOM 750 N N . SER A 1 93 ? -1.914 6.030 13.078 1.00 74.81 93 SER A N 1
ATOM 751 C CA . SER A 1 93 ? -2.850 6.362 12.014 1.00 74.81 93 SER A CA 1
ATOM 752 C C . SER A 1 93 ? -2.172 6.157 10.662 1.00 74.81 93 SER A C 1
ATOM 754 O O . SER A 1 93 ? -1.298 6.936 10.286 1.00 74.81 93 SER A O 1
ATOM 756 N N . ALA A 1 94 ? -2.580 5.134 9.911 1.00 77.44 94 ALA A N 1
ATOM 757 C CA . ALA A 1 94 ? -2.221 4.974 8.506 1.00 77.44 94 ALA A CA 1
ATOM 758 C C . ALA A 1 94 ? -2.498 6.252 7.693 1.00 77.44 94 ALA A C 1
ATOM 760 O O . ALA A 1 94 ? -1.681 6.620 6.857 1.00 77.44 94 ALA A O 1
ATOM 761 N N . ARG A 1 95 ? -3.585 6.975 7.987 1.00 79.62 95 ARG A N 1
ATOM 762 C CA . ARG A 1 95 ? -3.907 8.266 7.362 1.00 79.62 95 ARG A CA 1
ATOM 763 C C . ARG A 1 95 ? -2.814 9.303 7.589 1.00 79.62 95 ARG A C 1
ATOM 765 O O . ARG A 1 95 ? -2.412 9.950 6.639 1.00 79.62 95 ARG A O 1
ATOM 772 N N . GLU A 1 96 ? -2.309 9.442 8.812 1.00 82.12 96 GLU A N 1
ATOM 773 C CA . GLU A 1 96 ? -1.255 10.418 9.137 1.00 82.12 96 GLU A CA 1
ATOM 774 C C . GLU A 1 96 ? 0.118 9.952 8.635 1.00 82.12 96 GLU A C 1
ATOM 776 O O . GLU A 1 96 ? 0.865 10.716 8.027 1.00 82.12 96 GLU A O 1
ATOM 781 N N . VAL A 1 97 ? 0.446 8.677 8.855 1.00 82.12 97 VAL A N 1
ATOM 782 C CA . VAL A 1 97 ? 1.750 8.094 8.512 1.00 82.12 97 VAL A CA 1
ATOM 783 C C . VAL A 1 97 ? 1.958 8.037 6.998 1.00 82.12 97 VAL A C 1
ATOM 785 O O . VAL A 1 97 ? 3.069 8.270 6.522 1.00 82.12 97 VAL A O 1
ATOM 788 N N . LEU A 1 98 ? 0.908 7.736 6.229 1.00 84.38 98 LEU A N 1
ATOM 789 C CA . LEU A 1 98 ? 0.997 7.581 4.776 1.00 84.38 98 LEU A CA 1
ATOM 790 C C . LEU A 1 98 ? 0.699 8.869 4.009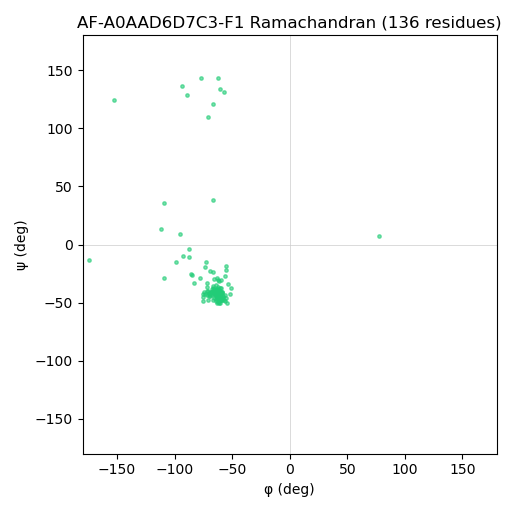 1.00 84.38 98 LEU A C 1
ATOM 792 O O . LEU A 1 98 ? 0.972 8.914 2.811 1.00 84.38 98 LEU A O 1
ATOM 796 N N . GLU A 1 99 ? 0.204 9.925 4.660 1.00 84.56 99 GLU A N 1
ATOM 797 C CA . GLU A 1 99 ? -0.123 11.200 4.009 1.00 84.56 99 GLU A CA 1
ATOM 798 C C . GLU A 1 99 ? 1.030 11.781 3.167 1.00 84.56 99 GLU A C 1
ATOM 800 O O . GLU A 1 99 ? 0.777 12.200 2.034 1.00 84.56 99 GLU A O 1
ATOM 805 N N . PRO A 1 100 ? 2.306 11.772 3.611 1.00 83.38 100 PRO A N 1
ATOM 806 C CA . PRO A 1 100 ? 3.404 12.265 2.778 1.00 83.38 100 PRO A CA 1
ATOM 807 C C . PRO A 1 100 ? 3.546 11.480 1.466 1.00 83.38 100 PRO A C 1
ATOM 809 O O . PRO A 1 100 ? 3.757 12.062 0.402 1.00 83.38 100 PRO A O 1
ATOM 812 N N . ILE A 1 101 ? 3.385 10.154 1.532 1.00 79.62 101 ILE A N 1
ATOM 813 C CA . ILE A 1 101 ? 3.471 9.258 0.372 1.00 79.62 101 ILE A CA 1
ATOM 814 C C . ILE A 1 101 ? 2.243 9.438 -0.523 1.00 79.62 101 ILE A C 1
ATOM 816 O O . ILE A 1 101 ? 2.356 9.491 -1.746 1.00 79.62 101 ILE A O 1
ATOM 820 N N . ARG A 1 102 ? 1.066 9.599 0.081 1.00 80.81 102 ARG A N 1
ATOM 821 C CA . ARG A 1 102 ? -0.180 9.883 -0.625 1.00 80.81 102 ARG A CA 1
ATOM 822 C C . ARG A 1 102 ? -0.073 11.166 -1.444 1.00 80.81 102 ARG A C 1
ATOM 824 O O . ARG A 1 102 ? -0.434 11.155 -2.619 1.00 80.81 102 ARG A O 1
ATOM 831 N N . ARG A 1 103 ? 0.482 12.241 -0.872 1.00 82.50 103 ARG A N 1
ATOM 832 C CA . ARG A 1 103 ? 0.699 13.523 -1.568 1.00 82.50 103 ARG A CA 1
ATOM 833 C C . ARG A 1 103 ? 1.645 13.391 -2.754 1.00 82.50 103 ARG A C 1
ATOM 835 O O . ARG A 1 103 ? 1.306 13.851 -3.838 1.00 82.50 103 ARG A O 1
ATOM 842 N N . LEU A 1 104 ? 2.757 12.672 -2.587 1.00 76.88 104 LEU A N 1
ATOM 843 C CA . LEU A 1 104 ? 3.721 12.408 -3.666 1.00 76.88 104 LEU A CA 1
ATOM 844 C C . LEU A 1 104 ? 3.077 11.785 -4.918 1.00 76.88 104 LEU A C 1
ATOM 846 O O . LEU A 1 104 ? 3.509 12.059 -6.041 1.00 76.88 104 LEU A O 1
ATOM 850 N N . TYR A 1 105 ? 2.047 10.956 -4.737 1.00 69.06 105 TYR A N 1
ATOM 851 C CA . TYR A 1 105 ? 1.334 10.307 -5.841 1.00 69.06 105 TYR A CA 1
ATOM 852 C C . TYR A 1 105 ? 0.026 10.995 -6.247 1.00 69.06 105 TYR A C 1
ATOM 854 O O . TYR A 1 105 ? -0.480 10.730 -7.337 1.00 69.06 105 TYR A O 1
ATOM 862 N N . SER A 1 106 ? -0.502 11.891 -5.412 1.00 65.75 106 SER A N 1
ATOM 863 C CA . SER A 1 106 ? -1.683 12.710 -5.718 1.00 65.75 106 SER A CA 1
ATOM 864 C C . SER A 1 106 ? -1.321 13.985 -6.483 1.00 65.75 106 SER A C 1
ATOM 866 O O . SER A 1 106 ? -2.141 14.504 -7.241 1.00 65.75 106 SER A O 1
ATOM 868 N N . ASP A 1 107 ? -0.087 14.473 -6.330 1.00 61.44 107 ASP A N 1
ATOM 869 C CA . ASP A 1 107 ? 0.398 15.637 -7.059 1.00 61.44 107 ASP A CA 1
ATOM 870 C C . ASP A 1 107 ? 0.514 15.330 -8.559 1.00 61.44 107 ASP A C 1
ATOM 872 O O . ASP A 1 107 ? 1.245 14.445 -9.015 1.00 61.44 107 ASP A O 1
ATOM 876 N N . ALA A 1 108 ? -0.221 16.109 -9.358 1.00 53.22 108 ALA A N 1
ATOM 877 C CA . ALA A 1 108 ? -0.394 15.921 -10.797 1.00 53.22 108 ALA A CA 1
ATOM 878 C C . ALA A 1 108 ? 0.924 15.862 -11.601 1.00 53.22 108 ALA A C 1
ATOM 880 O O . ALA A 1 108 ? 0.930 15.330 -12.714 1.00 53.22 108 ALA A O 1
ATOM 881 N N . ASN A 1 109 ? 2.039 16.350 -11.047 1.00 50.50 109 ASN A N 1
ATOM 882 C CA . ASN A 1 109 ? 3.353 16.357 -11.693 1.00 50.50 109 ASN A CA 1
ATOM 883 C C . ASN A 1 109 ? 3.936 14.950 -11.905 1.00 50.50 109 ASN A C 1
ATOM 885 O O . ASN A 1 109 ? 4.512 14.681 -12.960 1.00 50.50 109 ASN A O 1
ATOM 889 N N . THR A 1 110 ? 3.734 14.021 -10.970 1.00 50.75 110 THR A N 1
ATOM 890 C CA . THR A 1 110 ? 4.253 12.644 -11.076 1.00 50.75 110 THR A CA 1
ATOM 891 C C . THR A 1 110 ? 3.476 11.851 -12.129 1.00 50.75 110 THR A C 1
ATOM 893 O O . THR A 1 110 ? 4.038 11.098 -12.927 1.00 50.75 110 THR A O 1
ATOM 896 N N . ALA A 1 111 ? 2.170 12.106 -12.210 1.00 47.66 111 ALA A N 1
ATOM 897 C CA . ALA A 1 111 ? 1.277 11.486 -13.177 1.00 47.66 111 ALA A CA 1
ATOM 898 C C . ALA A 1 111 ? 1.385 12.113 -14.589 1.00 47.66 111 ALA A C 1
ATOM 900 O O . ALA A 1 111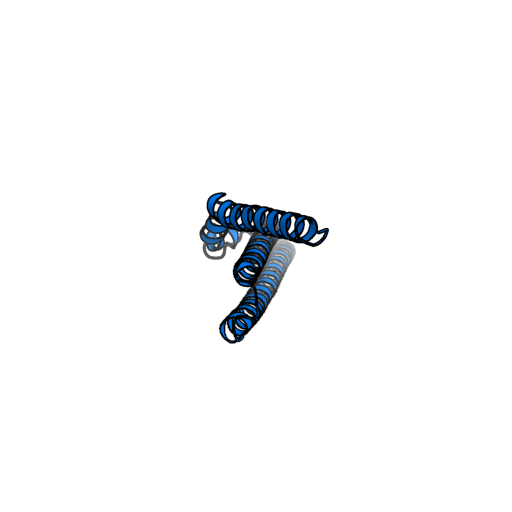 ? 1.171 11.426 -15.591 1.00 47.66 111 ALA A O 1
ATOM 901 N N . ALA A 1 112 ? 1.747 13.398 -14.698 1.00 50.12 112 ALA A N 1
ATOM 902 C CA . ALA A 1 112 ? 1.995 14.083 -15.970 1.00 50.12 112 ALA A CA 1
ATOM 903 C C . ALA A 1 112 ? 3.289 13.609 -16.653 1.00 50.12 112 ALA A C 1
ATOM 905 O O . ALA A 1 112 ? 3.280 13.386 -17.864 1.00 50.12 112 ALA A O 1
ATOM 906 N N . LEU A 1 113 ? 4.362 13.371 -15.889 1.00 49.75 113 LEU A N 1
ATOM 907 C CA . LEU A 1 113 ? 5.637 12.866 -16.418 1.00 49.75 113 LEU A CA 1
ATOM 908 C C . LEU A 1 113 ? 5.501 11.473 -17.054 1.00 49.75 113 LEU A C 1
ATOM 910 O O . LEU A 1 113 ? 6.060 11.226 -18.122 1.00 49.75 113 LEU A O 1
ATOM 914 N N . GLY A 1 114 ? 4.711 10.578 -16.449 1.00 50.12 114 GLY A N 1
ATOM 915 C CA . GLY A 1 114 ? 4.420 9.259 -17.022 1.00 50.12 114 GLY A CA 1
ATOM 916 C C . GLY A 1 114 ? 3.530 9.325 -18.269 1.00 50.12 114 GLY A C 1
ATOM 917 O O . GLY A 1 114 ? 3.803 8.651 -19.259 1.00 50.12 114 GLY A O 1
ATOM 918 N N . ARG A 1 115 ? 2.484 10.163 -18.260 1.00 51.84 115 ARG A N 1
ATOM 919 C CA . ARG A 1 115 ? 1.517 10.251 -19.370 1.00 51.84 115 ARG A CA 1
ATOM 920 C C . ARG A 1 115 ? 2.062 10.967 -20.608 1.00 51.84 115 ARG A C 1
ATOM 922 O O . ARG A 1 115 ? 1.818 10.488 -21.713 1.00 51.84 115 ARG A O 1
ATOM 929 N N . HIS A 1 116 ? 2.814 12.059 -20.447 1.00 51.16 116 HIS A N 1
ATOM 930 C CA . HIS A 1 116 ? 3.416 12.772 -21.582 1.00 51.16 116 HIS A CA 1
ATOM 931 C C . HIS A 1 116 ? 4.526 11.957 -22.250 1.00 51.16 116 HIS A C 1
ATOM 933 O O . HIS A 1 116 ? 4.524 11.812 -23.468 1.00 51.16 116 HIS A O 1
ATOM 939 N N . ALA A 1 117 ? 5.416 11.337 -21.469 1.00 52.31 117 ALA A N 1
ATOM 940 C CA . ALA A 1 117 ? 6.517 10.552 -22.026 1.00 52.31 117 ALA A CA 1
ATOM 941 C C . ALA A 1 117 ? 6.047 9.294 -22.783 1.00 52.31 117 ALA A C 1
ATOM 943 O O . ALA A 1 117 ? 6.721 8.858 -23.719 1.00 52.31 117 ALA A O 1
ATOM 944 N N . ILE A 1 118 ? 4.911 8.704 -22.384 1.00 54.53 118 ILE A N 1
ATOM 945 C CA . ILE A 1 118 ? 4.301 7.571 -23.092 1.00 54.53 118 ILE A CA 1
ATOM 946 C C . ILE A 1 118 ? 3.615 8.059 -24.374 1.00 54.53 118 ILE A C 1
ATOM 948 O O . ILE A 1 118 ? 3.887 7.505 -25.436 1.00 54.53 118 ILE A O 1
ATOM 952 N N . ARG A 1 119 ? 2.798 9.118 -24.300 1.00 56.69 119 ARG A N 1
ATOM 953 C CA . ARG A 1 119 ? 2.042 9.641 -25.449 1.00 56.69 119 ARG A CA 1
ATOM 954 C C . ARG A 1 119 ? 2.952 10.173 -26.561 1.00 56.69 119 ARG A C 1
ATOM 956 O O . ARG A 1 119 ? 2.830 9.725 -27.696 1.00 56.69 119 ARG A O 1
ATOM 963 N N . ASP A 1 120 ? 3.939 11.003 -26.221 1.00 55.56 120 ASP A N 1
ATOM 964 C CA . ASP A 1 120 ? 4.857 11.599 -27.205 1.00 55.56 120 ASP A CA 1
ATOM 965 C C . ASP A 1 120 ? 5.689 10.539 -27.949 1.00 55.56 120 ASP A C 1
ATOM 967 O O . ASP A 1 120 ? 6.044 10.710 -29.118 1.00 55.56 120 ASP A O 1
ATOM 971 N N . LYS A 1 121 ? 6.000 9.407 -27.298 1.00 58.06 121 LYS A N 1
ATOM 972 C CA . LYS A 1 121 ? 6.739 8.303 -27.929 1.00 58.06 121 LYS A CA 1
ATOM 973 C C . LYS A 1 121 ? 5.848 7.372 -28.746 1.00 58.06 121 LYS A C 1
ATOM 975 O O . LYS A 1 121 ? 6.328 6.864 -29.758 1.00 58.06 121 LYS A O 1
ATOM 980 N N . THR A 1 122 ? 4.591 7.151 -28.359 1.00 57.41 122 THR A N 1
ATOM 981 C CA . THR A 1 122 ? 3.630 6.394 -29.180 1.00 57.41 122 THR A CA 1
ATOM 982 C C . THR A 1 122 ? 3.386 7.109 -30.507 1.00 57.41 122 THR A C 1
ATOM 984 O O . THR A 1 122 ? 3.537 6.490 -31.561 1.00 57.41 122 THR A O 1
ATOM 987 N N . ASP A 1 123 ? 3.180 8.425 -30.460 1.00 63.44 123 ASP A N 1
ATOM 988 C CA . ASP A 1 123 ? 2.991 9.260 -31.649 1.00 63.44 123 ASP A CA 1
ATOM 989 C C . ASP A 1 123 ? 4.245 9.242 -32.554 1.00 63.44 123 ASP A C 1
ATOM 991 O O . ASP A 1 123 ? 4.161 9.176 -33.783 1.00 63.44 123 ASP A O 1
ATOM 995 N N . GLN A 1 124 ? 5.444 9.210 -31.957 1.00 61.81 124 GLN A N 1
ATOM 996 C CA . GLN A 1 124 ? 6.711 9.137 -32.693 1.00 61.81 124 GLN A CA 1
ATOM 997 C C . GLN A 1 124 ? 6.966 7.759 -33.341 1.00 61.81 124 GLN A C 1
ATOM 999 O O . GLN A 1 124 ? 7.569 7.682 -34.418 1.00 61.81 124 GLN A O 1
ATOM 1004 N N . VAL A 1 125 ? 6.513 6.666 -32.717 1.00 64.31 125 VAL A N 1
ATOM 1005 C CA . VAL A 1 125 ? 6.595 5.306 -33.278 1.00 64.31 125 VAL A CA 1
ATOM 1006 C C . VAL A 1 125 ? 5.578 5.118 -34.407 1.00 64.31 125 VAL A C 1
ATOM 1008 O O . VAL A 1 125 ? 5.951 4.604 -35.465 1.00 64.31 125 VAL A O 1
ATOM 1011 N N . GLU A 1 126 ? 4.342 5.598 -34.248 1.00 64.12 126 GLU A N 1
ATOM 1012 C CA . GLU A 1 126 ? 3.337 5.583 -35.320 1.00 64.12 126 GLU A CA 1
ATOM 1013 C C . GLU A 1 126 ? 3.797 6.392 -36.537 1.00 64.12 126 GLU A C 1
ATOM 1015 O O . GLU A 1 126 ? 3.754 5.898 -37.668 1.00 64.12 126 GLU A O 1
ATOM 1020 N N . ALA A 1 127 ? 4.351 7.590 -36.324 1.00 68.94 127 ALA A N 1
ATOM 1021 C CA . ALA A 1 127 ? 4.890 8.410 -37.407 1.00 68.94 127 ALA A CA 1
ATOM 1022 C C . ALA A 1 127 ? 6.016 7.698 -38.184 1.00 68.94 127 ALA A C 1
ATOM 1024 O O . ALA A 1 127 ? 6.102 7.811 -39.413 1.00 68.94 127 ALA A O 1
ATOM 1025 N N . ARG A 1 128 ? 6.869 6.925 -37.496 1.00 67.81 128 ARG A N 1
ATOM 1026 C CA . ARG A 1 128 ? 7.937 6.130 -38.127 1.00 67.81 128 ARG A CA 1
ATOM 1027 C C . ARG A 1 128 ? 7.395 4.945 -38.926 1.00 67.81 128 ARG A C 1
ATOM 1029 O O . ARG A 1 128 ? 7.869 4.719 -40.040 1.00 67.81 128 ARG A O 1
ATOM 1036 N N . LEU A 1 129 ? 6.392 4.236 -38.412 1.00 63.44 129 LEU A N 1
ATOM 1037 C CA . LEU A 1 129 ? 5.745 3.116 -39.108 1.00 63.44 129 LEU A CA 1
ATOM 1038 C C . LEU A 1 129 ? 4.995 3.574 -40.368 1.00 63.44 129 LEU A C 1
ATOM 1040 O O . LEU A 1 129 ? 5.099 2.939 -41.423 1.00 63.44 129 LEU A O 1
ATOM 1044 N N . ILE A 1 130 ? 4.311 4.719 -40.301 1.00 73.12 130 ILE A N 1
ATOM 1045 C CA . ILE A 1 130 ? 3.638 5.332 -41.455 1.00 73.12 130 ILE A CA 1
ATOM 1046 C C . ILE A 1 130 ? 4.663 5.759 -42.517 1.00 73.12 130 ILE A C 1
ATOM 1048 O O . ILE A 1 130 ? 4.442 5.550 -43.712 1.00 73.12 130 ILE A O 1
ATOM 1052 N N . LYS A 1 131 ? 5.805 6.325 -42.105 1.00 73.25 131 LYS A N 1
ATOM 1053 C CA . LYS A 1 131 ? 6.870 6.748 -43.027 1.00 73.25 131 LYS A CA 1
ATOM 1054 C C . LYS A 1 131 ? 7.554 5.558 -43.712 1.00 73.25 131 LYS A C 1
ATOM 1056 O O . LYS A 1 131 ? 7.776 5.615 -44.918 1.00 73.25 131 LYS A O 1
ATOM 1061 N N . ALA A 1 132 ? 7.811 4.470 -42.983 1.00 68.44 132 ALA A N 1
ATOM 1062 C CA . ALA A 1 132 ? 8.366 3.232 -43.540 1.00 68.44 132 ALA A CA 1
ATOM 1063 C C . ALA A 1 132 ? 7.399 2.552 -44.529 1.00 68.44 132 ALA A C 1
ATOM 1065 O O . ALA A 1 132 ? 7.806 2.118 -45.603 1.00 68.44 132 ALA A O 1
ATOM 1066 N N . SER A 1 133 ? 6.096 2.556 -44.228 1.00 67.62 133 SER A N 1
ATOM 1067 C CA . SER A 1 133 ? 5.062 1.995 -45.116 1.00 67.62 133 SER A CA 1
ATOM 1068 C C . SER A 1 133 ? 4.892 2.776 -46.426 1.00 67.62 133 SER A C 1
ATOM 1070 O O . SER A 1 133 ? 4.420 2.224 -47.420 1.00 67.62 133 SER A O 1
ATOM 1072 N N . LYS A 1 134 ? 5.271 4.063 -46.442 1.00 65.62 134 LYS A N 1
ATOM 1073 C CA . LYS A 1 134 ? 5.269 4.910 -47.645 1.00 65.62 134 LYS A CA 1
ATOM 1074 C C . LYS A 1 134 ? 6.545 4.778 -48.483 1.00 65.62 134 LYS A C 1
ATOM 1076 O O . LYS A 1 134 ? 6.470 5.007 -49.682 1.00 65.62 134 LYS A O 1
ATOM 1081 N N . SER A 1 135 ? 7.688 4.402 -47.896 1.00 61.22 135 SER A N 1
ATOM 1082 C CA . SER A 1 135 ? 8.951 4.259 -48.643 1.00 61.22 135 SER A CA 1
ATOM 1083 C C . SER A 1 135 ? 9.157 2.875 -49.272 1.00 61.22 135 SER A C 1
ATOM 1085 O O . SER A 1 135 ? 10.073 2.719 -50.066 1.00 61.22 135 SER A O 1
ATOM 1087 N N . GLY A 1 136 ? 8.333 1.879 -48.925 1.00 52.84 136 GLY A N 1
ATOM 1088 C CA . GLY A 1 136 ? 8.384 0.519 -49.486 1.00 52.84 136 GLY A CA 1
ATOM 1089 C C . GLY A 1 136 ? 7.431 0.250 -50.660 1.00 52.84 136 GLY A C 1
ATOM 1090 O O . GLY A 1 136 ? 7.260 -0.906 -51.028 1.00 52.84 136 GLY A O 1
ATOM 1091 N N . ARG A 1 137 ? 6.769 1.276 -51.221 1.00 54.59 137 ARG A N 1
ATOM 1092 C CA . ARG A 1 137 ? 5.892 1.165 -52.412 1.00 54.59 137 ARG A CA 1
ATOM 1093 C C . ARG A 1 137 ? 6.499 1.829 -53.661 1.00 54.59 137 ARG A C 1
ATOM 1095 O O . ARG A 1 137 ? 5.769 2.469 -54.415 1.00 54.59 137 ARG A O 1
ATOM 1102 N N . GLY A 1 138 ? 7.820 1.749 -53.816 1.00 44.59 138 GLY A N 1
ATOM 1103 C CA . GLY A 1 138 ? 8.553 2.209 -55.000 1.00 44.59 138 GLY A CA 1
ATOM 1104 C C . GLY A 1 138 ? 9.046 1.029 -55.811 1.00 44.59 138 GLY A C 1
ATOM 1105 O O . GLY A 1 138 ? 9.641 0.134 -55.173 1.00 44.59 138 GLY A O 1
#

Nearest PDB structures (foldseek):
  2xra-assembly1_A  TM=3.333E-01  e=5.308E+00  synthetic construct
  6ixe-assembly1_A  TM=2.416E-01  e=3.842E+00  Homo sapiens

Radius of gyration: 23.65 Å; Cα contacts (8 Å, |Δi|>4): 63; chains: 1; bounding box: 47×25×92 Å

Solvent-accessible surface area (backbone atoms only — not comparable to full-atom values): 7755 Å² total; per-residue (Å²): 140,67,66,65,64,52,50,54,53,49,51,51,30,52,51,35,51,53,50,37,54,51,52,51,50,53,51,51,50,50,52,50,53,51,51,53,52,50,49,51,56,51,48,55,52,71,72,38,93,72,81,62,60,80,62,53,59,56,51,50,52,52,51,52,51,55,52,52,54,53,49,52,52,52,41,36,49,44,47,52,62,22,43,80,66,35,81,69,59,71,93,75,30,48,57,64,72,42,40,68,62,49,47,61,70,65,40,64,67,60,58,44,58,56,50,49,62,49,50,61,47,51,56,52,50,51,54,49,54,56,52,53,64,63,68,71,78,118

Secondary structure (DSSP, 8-state):
--HHHHHHHHHHHHHHHHHHHHHHHHHHHHHHHHHHHHHHHHHHHHTSSS-S-THHHHHHHHHHHHHHHHHHHHHHHHHHHHHTTSPPPGGG-HHHHHHHHHHHHHSHHHHHHHHHHHHHHHHHHHHHHHHHHHHT--

pLDDT: mean 76.34, std 12.56, range [44.59, 91.88]

Organism: NCBI:txid3151616